Protein AF-A0A7W0XHD4-F1 (afdb_monomer_lite)

pLDDT: mean 91.1, std 9.22, range [51.44, 98.69]

Structure (mmCIF, N/CA/C/O backbone):
data_AF-A0A7W0XHD4-F1
#
_entry.id   AF-A0A7W0XHD4-F1
#
loop_
_atom_site.g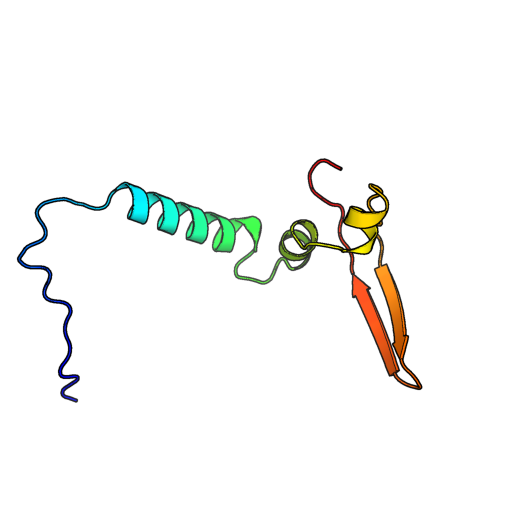roup_PDB
_atom_site.id
_atom_site.type_symbol
_atom_site.label_atom_id
_atom_site.label_alt_id
_atom_site.label_comp_id
_atom_site.label_asym_id
_atom_site.label_entity_id
_atom_site.label_seq_id
_atom_site.pdbx_PDB_ins_code
_atom_site.Cartn_x
_atom_site.Cartn_y
_atom_site.Cartn_z
_atom_site.occupancy
_atom_site.B_iso_or_equiv
_atom_site.auth_seq_id
_atom_site.auth_comp_id
_atom_site.auth_asym_id
_atom_site.auth_atom_id
_atom_site.pdbx_PDB_model_num
ATOM 1 N N . MET A 1 1 ? 6.984 -31.323 -21.819 1.00 51.44 1 MET A N 1
ATOM 2 C CA . MET A 1 1 ? 5.888 -30.355 -21.608 1.00 51.44 1 MET A CA 1
ATOM 3 C C . MET A 1 1 ? 5.941 -29.353 -22.749 1.00 51.44 1 MET A C 1
ATOM 5 O O . MET A 1 1 ? 6.930 -28.645 -22.848 1.00 51.44 1 MET A O 1
ATOM 9 N N . ILE A 1 2 ? 4.949 -29.363 -23.642 1.00 59.75 2 ILE A N 1
ATOM 10 C CA . ILE A 1 2 ? 4.734 -28.308 -24.642 1.00 59.75 2 ILE A CA 1
ATOM 11 C C . ILE A 1 2 ? 3.669 -27.393 -24.031 1.00 59.75 2 ILE A C 1
ATOM 13 O O . ILE A 1 2 ? 2.532 -27.816 -23.848 1.00 59.75 2 ILE A O 1
ATOM 17 N N . PHE A 1 3 ? 4.053 -26.184 -23.634 1.00 67.12 3 PHE A N 1
ATOM 18 C CA . PHE A 1 3 ? 3.105 -25.104 -23.364 1.00 67.12 3 PHE A CA 1
ATOM 19 C C . PHE A 1 3 ? 3.001 -24.324 -24.684 1.00 67.12 3 PHE A C 1
ATOM 21 O O . PHE A 1 3 ? 4.001 -23.731 -25.084 1.00 67.12 3 PHE A O 1
ATOM 28 N N . PRO A 1 4 ? 1.880 -24.373 -25.429 1.00 65.25 4 PRO A N 1
ATOM 29 C CA . PRO A 1 4 ? 1.838 -23.893 -26.810 1.00 65.25 4 PRO A CA 1
ATOM 30 C C . PRO A 1 4 ? 1.527 -22.391 -26.898 1.00 65.25 4 PRO A C 1
ATOM 32 O O . PRO A 1 4 ? 0.861 -21.964 -27.833 1.00 65.25 4 PRO A 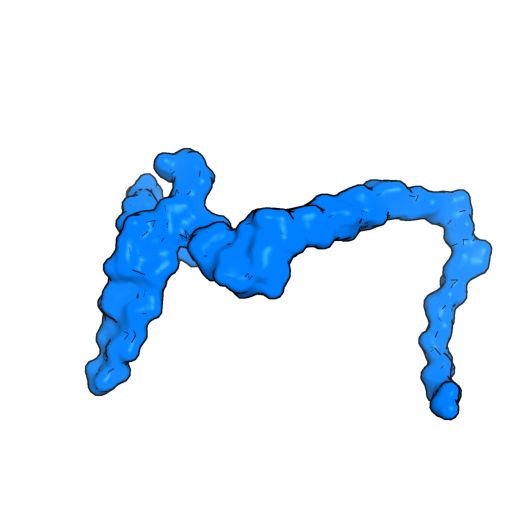O 1
ATOM 35 N N . ILE A 1 5 ? 1.965 -21.596 -25.917 1.00 69.25 5 ILE A N 1
ATOM 36 C CA . ILE A 1 5 ? 1.842 -20.136 -25.933 1.00 69.25 5 ILE A CA 1
ATOM 37 C C . ILE A 1 5 ? 3.126 -19.550 -25.347 1.00 69.25 5 ILE A C 1
ATOM 39 O O . ILE A 1 5 ? 3.375 -19.650 -24.146 1.00 69.25 5 ILE A O 1
ATOM 43 N N . GLY A 1 6 ? 3.946 -18.978 -26.225 1.00 72.19 6 GLY A N 1
ATOM 44 C CA . GLY A 1 6 ? 5.037 -18.075 -25.883 1.00 72.19 6 GLY A CA 1
ATOM 45 C C . GLY A 1 6 ? 4.687 -16.693 -26.419 1.00 72.19 6 GLY A C 1
ATOM 46 O O . GLY A 1 6 ? 4.161 -16.587 -27.525 1.00 72.19 6 GLY A O 1
ATOM 47 N N . ASP A 1 7 ? 4.930 -15.668 -25.612 1.00 73.56 7 ASP A N 1
ATOM 48 C CA . ASP A 1 7 ? 4.705 -14.273 -25.981 1.00 73.56 7 ASP A CA 1
ATOM 49 C C . ASP A 1 7 ? 5.673 -13.889 -27.113 1.00 73.56 7 ASP A C 1
ATOM 51 O O . ASP A 1 7 ? 6.889 -13.833 -26.901 1.00 73.56 7 ASP A O 1
ATOM 55 N N . ASP A 1 8 ? 5.153 -13.721 -28.336 1.00 77.88 8 ASP A N 1
ATOM 56 C CA . ASP A 1 8 ? 5.956 -13.247 -29.462 1.00 77.88 8 ASP A CA 1
ATOM 57 C C . ASP A 1 8 ? 6.212 -11.756 -29.280 1.00 77.88 8 ASP A C 1
ATOM 59 O O . ASP A 1 8 ? 5.337 -10.904 -29.423 1.00 77.88 8 ASP A O 1
ATOM 63 N N . ASN A 1 9 ? 7.456 -11.461 -28.939 1.00 77.44 9 ASN A N 1
ATOM 64 C CA . ASN A 1 9 ? 7.894 -10.128 -28.605 1.00 77.44 9 ASN A CA 1
ATOM 65 C C . ASN A 1 9 ? 8.763 -9.515 -29.725 1.00 77.44 9 ASN A C 1
ATOM 67 O O . ASN A 1 9 ? 9.404 -8.483 -29.489 1.00 77.44 9 ASN A O 1
ATOM 71 N N . SER A 1 10 ? 8.805 -10.145 -30.911 1.00 81.12 10 SER A N 1
ATOM 72 C CA . SER A 1 10 ? 9.642 -9.763 -32.058 1.00 81.12 10 SER A CA 1
ATOM 73 C C . SER A 1 10 ? 9.333 -8.371 -32.612 1.00 81.12 10 SER A C 1
ATOM 75 O O . SER A 1 10 ? 10.255 -7.688 -33.052 1.00 81.12 10 SER A O 1
ATOM 77 N N . ASP A 1 11 ? 8.089 -7.903 -32.495 1.00 81.88 11 ASP A N 1
ATOM 78 C CA . ASP A 1 11 ? 7.675 -6.563 -32.936 1.00 81.88 11 ASP A CA 1
ATOM 79 C C . ASP A 1 11 ? 7.927 -5.464 -31.887 1.00 81.88 11 ASP A C 1
ATOM 81 O O . ASP A 1 11 ? 7.547 -4.302 -32.073 1.00 81.88 11 ASP A O 1
ATOM 85 N N . ARG A 1 12 ? 8.576 -5.778 -30.755 1.00 84.44 12 ARG A N 1
ATOM 86 C CA . ARG A 1 12 ? 8.837 -4.769 -29.723 1.00 84.44 12 ARG A CA 1
ATOM 87 C C . ARG A 1 12 ? 9.922 -3.798 -30.167 1.00 84.44 12 ARG A C 1
ATOM 89 O O . ARG A 1 12 ? 11.116 -4.070 -30.089 1.00 84.44 12 ARG A O 1
ATOM 96 N N . THR A 1 13 ? 9.478 -2.603 -30.524 1.00 85.50 13 THR A N 1
ATOM 97 C CA . THR A 1 13 ? 10.329 -1.498 -30.979 1.00 85.50 13 THR A CA 1
ATOM 98 C C . THR A 1 13 ? 10.916 -0.657 -29.846 1.00 85.50 13 THR A C 1
ATOM 100 O O . THR A 1 13 ? 11.879 0.073 -30.066 1.00 85.50 13 THR A O 1
ATOM 103 N N . THR A 1 14 ? 10.368 -0.737 -28.627 1.00 89.56 14 THR A N 1
ATOM 104 C CA . THR A 1 14 ? 10.803 0.084 -27.484 1.00 89.56 14 THR A CA 1
ATOM 105 C C . THR A 1 14 ? 10.883 -0.709 -26.180 1.00 89.56 14 THR A C 1
ATOM 107 O O . THR A 1 14 ? 10.183 -1.700 -25.974 1.00 89.56 14 THR A O 1
ATOM 110 N N . VAL A 1 15 ? 11.762 -0.276 -25.274 1.00 91.19 15 VAL A N 1
ATOM 111 C CA . VAL A 1 15 ? 11.866 -0.845 -23.924 1.00 91.19 15 VAL A CA 1
ATOM 112 C C . VAL A 1 15 ? 10.842 -0.152 -23.016 1.00 91.19 15 VAL A C 1
ATOM 114 O O . VAL A 1 15 ? 10.870 1.077 -22.927 1.00 91.19 15 VAL A O 1
ATOM 117 N N . PRO A 1 16 ? 9.969 -0.888 -22.302 1.00 91.88 16 PRO A N 1
ATOM 118 C CA . PRO A 1 16 ? 8.942 -0.302 -21.442 1.00 91.88 16 PRO A CA 1
ATOM 119 C C . PRO A 1 16 ? 9.534 0.140 -20.093 1.00 91.88 16 PRO A C 1
ATOM 121 O O . PRO A 1 16 ? 9.210 -0.401 -19.038 1.00 91.88 16 PRO A O 1
ATOM 124 N N . VAL A 1 17 ? 10.431 1.129 -20.125 1.00 96.00 17 VAL A N 1
ATOM 125 C CA . VAL A 1 17 ? 11.207 1.587 -18.958 1.00 96.00 17 VAL A CA 1
ATOM 126 C C . VAL A 1 17 ? 10.304 1.983 -17.787 1.00 96.00 17 VAL A C 1
ATOM 128 O O . VAL A 1 17 ? 10.589 1.616 -16.651 1.00 96.00 17 VAL A O 1
ATOM 131 N N . VAL A 1 18 ? 9.182 2.659 -18.054 1.00 96.25 18 VAL A N 1
ATOM 132 C CA . VAL A 1 18 ? 8.217 3.060 -17.015 1.00 96.25 18 VAL A CA 1
ATOM 133 C C . VAL A 1 18 ? 7.653 1.841 -16.282 1.00 96.25 18 VAL A C 1
ATOM 135 O O . VAL A 1 18 ? 7.635 1.829 -15.054 1.00 96.25 18 VAL A O 1
ATOM 138 N N . ASN A 1 19 ? 7.270 0.784 -17.002 1.00 95.94 19 ASN A N 1
ATOM 139 C CA . ASN A 1 19 ? 6.742 -0.430 -16.375 1.00 95.94 19 ASN A CA 1
ATOM 140 C C . ASN A 1 19 ? 7.801 -1.111 -15.507 1.00 95.94 19 ASN A C 1
ATOM 142 O O . ASN A 1 19 ? 7.495 -1.530 -14.395 1.00 95.94 19 ASN A O 1
ATOM 146 N N . TYR A 1 20 ? 9.050 -1.188 -15.973 1.00 96.19 20 TYR A N 1
ATOM 147 C CA . TYR A 1 20 ? 10.134 -1.755 -15.168 1.00 96.19 20 TYR A CA 1
ATOM 148 C C . TYR A 1 20 ? 10.410 -0.946 -13.902 1.00 96.19 20 TYR A C 1
ATOM 150 O O . TYR A 1 20 ? 10.640 -1.538 -12.850 1.00 96.19 20 TYR A O 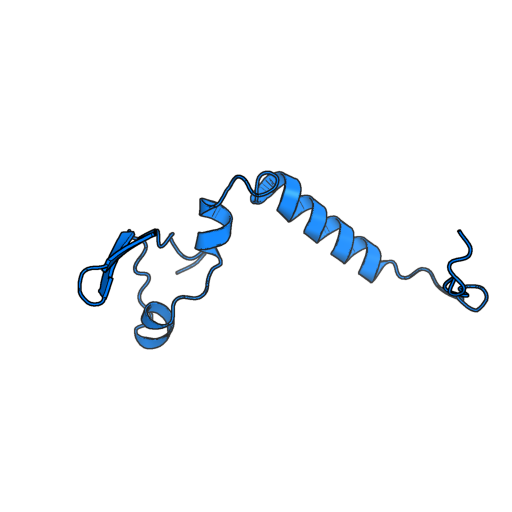1
ATOM 158 N N . ILE A 1 21 ? 10.326 0.383 -13.969 1.00 98.38 21 ILE A N 1
ATOM 159 C CA . ILE A 1 21 ? 10.444 1.240 -12.785 1.00 98.38 21 ILE A CA 1
ATOM 160 C C . ILE A 1 21 ? 9.289 0.977 -11.814 1.00 98.38 21 ILE A C 1
ATOM 162 O O . ILE A 1 21 ? 9.533 0.788 -10.626 1.00 98.38 21 ILE A O 1
ATOM 166 N N . LEU A 1 22 ? 8.045 0.907 -12.299 1.00 98.50 22 LEU A N 1
ATOM 167 C CA . LEU A 1 22 ? 6.887 0.614 -11.449 1.00 98.50 22 LEU A CA 1
ATOM 168 C C . LEU A 1 22 ? 7.008 -0.757 -10.772 1.00 98.50 22 LEU A C 1
ATOM 170 O O . LEU A 1 22 ? 6.740 -0.874 -9.577 1.00 98.50 22 LEU A O 1
ATOM 174 N N . ILE A 1 23 ? 7.457 -1.783 -11.501 1.00 98.38 23 ILE A N 1
ATOM 175 C CA . ILE A 1 23 ? 7.720 -3.115 -10.940 1.00 98.38 23 ILE A CA 1
ATOM 176 C C . ILE A 1 23 ? 8.808 -3.033 -9.867 1.00 98.38 23 ILE A C 1
ATOM 178 O O . ILE A 1 23 ? 8.611 -3.543 -8.766 1.00 98.38 23 ILE A O 1
ATOM 182 N N . ALA A 1 24 ? 9.927 -2.361 -10.152 1.00 98.56 24 ALA A N 1
ATOM 183 C CA . ALA A 1 24 ? 11.012 -2.205 -9.192 1.00 98.56 24 ALA A CA 1
ATOM 184 C C . ALA A 1 24 ? 10.532 -1.512 -7.908 1.00 98.56 24 ALA A C 1
ATOM 186 O O . ALA A 1 24 ? 10.807 -2.006 -6.821 1.00 98.56 24 ALA A O 1
ATOM 187 N N . ILE A 1 25 ? 9.751 -0.432 -8.015 1.00 98.69 25 ILE A N 1
ATOM 188 C CA . ILE A 1 25 ? 9.181 0.269 -6.854 1.00 98.69 25 ILE A CA 1
ATOM 189 C C . ILE A 1 25 ? 8.298 -0.668 -6.025 1.00 98.69 25 ILE A C 1
ATOM 191 O O . ILE A 1 25 ? 8.466 -0.731 -4.810 1.00 98.69 25 ILE A O 1
ATOM 195 N N . ASN A 1 26 ? 7.404 -1.434 -6.657 1.00 98.06 26 ASN A N 1
ATOM 196 C CA . ASN A 1 26 ? 6.554 -2.389 -5.937 1.00 98.06 26 ASN A CA 1
ATOM 197 C C . ASN A 1 26 ? 7.384 -3.451 -5.198 1.00 98.06 26 ASN A C 1
ATOM 199 O O . ASN A 1 26 ? 7.107 -3.748 -4.038 1.00 98.06 26 ASN A O 1
ATOM 203 N N . VAL A 1 27 ? 8.440 -3.978 -5.831 1.00 98.56 27 VAL A N 1
ATOM 204 C CA . VAL A 1 27 ? 9.360 -4.930 -5.187 1.00 98.56 27 VAL A CA 1
ATOM 205 C C . VAL A 1 27 ? 10.060 -4.292 -3.986 1.00 98.56 27 VAL A C 1
ATOM 207 O O . VAL A 1 27 ? 10.145 -4.916 -2.931 1.00 98.56 27 VAL A O 1
ATOM 210 N N . LEU A 1 28 ? 10.529 -3.048 -4.106 1.00 98.62 28 LEU A N 1
ATOM 211 C CA . LEU A 1 28 ? 11.162 -2.334 -2.995 1.00 98.62 28 LEU A CA 1
ATOM 212 C C . LEU A 1 28 ? 10.189 -2.139 -1.822 1.00 98.62 28 LEU A C 1
ATOM 214 O O . LEU A 1 28 ? 10.561 -2.402 -0.681 1.00 98.62 28 LEU A O 1
ATOM 218 N N . VAL A 1 29 ? 8.942 -1.738 -2.086 1.00 97.88 29 VAL A N 1
ATOM 219 C CA . VAL A 1 29 ? 7.905 -1.609 -1.047 1.00 97.88 29 VAL A CA 1
ATOM 220 C C . VAL A 1 29 ? 7.653 -2.955 -0.363 1.00 97.88 29 VAL A C 1
ATOM 222 O O . VAL A 1 29 ? 7.663 -3.027 0.865 1.00 97.88 29 VAL A O 1
ATOM 225 N N . PHE A 1 30 ? 7.501 -4.035 -1.130 1.00 98.06 30 PHE A N 1
ATOM 226 C CA . PHE A 1 30 ? 7.252 -5.365 -0.576 1.00 98.06 30 PHE A CA 1
ATOM 227 C C . PHE A 1 30 ? 8.399 -5.861 0.320 1.00 98.06 30 PHE A C 1
ATOM 229 O O . PHE A 1 30 ? 8.178 -6.360 1.426 1.00 98.06 30 PHE A O 1
ATOM 236 N N . VAL A 1 31 ? 9.643 -5.710 -0.139 1.00 98.19 31 VAL A N 1
ATOM 237 C CA . VAL A 1 31 ? 10.819 -6.200 0.588 1.00 98.19 31 VAL A CA 1
ATOM 238 C C . VAL A 1 31 ? 11.101 -5.345 1.821 1.00 98.19 31 VAL A C 1
ATOM 240 O O . VAL A 1 31 ? 11.278 -5.889 2.908 1.00 98.19 31 VAL A O 1
ATOM 243 N N . PHE A 1 32 ? 11.141 -4.019 1.671 1.00 97.94 32 PHE A N 1
ATOM 244 C CA . PHE A 1 32 ? 11.644 -3.132 2.719 1.00 97.94 32 PHE A CA 1
ATOM 245 C C . PHE A 1 32 ? 10.558 -2.602 3.652 1.00 97.94 32 PHE A C 1
ATOM 247 O O . PHE A 1 32 ? 10.808 -2.471 4.846 1.00 97.94 32 PHE A O 1
ATOM 254 N N . LEU A 1 33 ? 9.366 -2.290 3.137 1.00 96.94 33 LEU A N 1
ATOM 255 C CA . LEU A 1 33 ? 8.304 -1.670 3.936 1.00 96.94 33 LEU A CA 1
ATOM 256 C C . LEU A 1 33 ? 7.351 -2.739 4.481 1.00 96.94 33 LEU A C 1
ATOM 258 O O . LEU A 1 33 ? 7.076 -2.762 5.679 1.00 96.94 33 LEU A O 1
ATOM 262 N N . GLN A 1 34 ? 6.918 -3.682 3.638 1.00 97.50 34 GLN A N 1
ATOM 263 C CA . GLN A 1 34 ? 6.064 -4.802 4.058 1.00 97.50 34 GLN A CA 1
ATOM 264 C C . GLN A 1 34 ? 6.842 -5.968 4.686 1.00 97.50 34 GLN A C 1
ATOM 266 O O . GLN A 1 34 ? 6.223 -6.899 5.198 1.00 97.50 34 GLN A O 1
ATOM 271 N N . GLY A 1 35 ? 8.179 -5.947 4.666 1.00 97.25 35 GLY A N 1
ATOM 272 C CA . GLY A 1 35 ? 9.009 -6.968 5.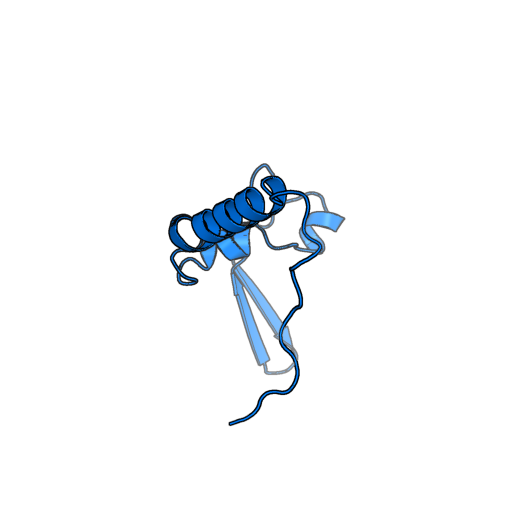309 1.00 97.25 35 GLY A CA 1
ATOM 273 C C . GLY A 1 35 ? 8.750 -8.376 4.772 1.00 97.25 35 GLY A C 1
ATOM 274 O O . GLY A 1 35 ? 8.549 -9.299 5.558 1.00 97.25 35 GLY A O 1
ATOM 275 N N . LEU A 1 36 ? 8.676 -8.530 3.444 1.00 97.19 36 LEU A N 1
ATOM 276 C CA . LEU A 1 36 ? 8.297 -9.786 2.774 1.00 97.19 36 LEU A CA 1
ATOM 277 C C . LEU A 1 36 ? 6.908 -10.311 3.196 1.00 97.19 36 LEU A C 1
ATOM 279 O O . LEU A 1 36 ? 6.663 -11.515 3.183 1.00 97.19 36 LEU A O 1
ATOM 283 N N . GLY A 1 37 ? 6.003 -9.407 3.581 1.00 94.69 37 GLY A N 1
ATOM 284 C CA . GLY A 1 37 ? 4.661 -9.723 4.077 1.00 94.69 37 GLY A CA 1
ATOM 285 C C . GLY A 1 37 ? 4.570 -9.923 5.593 1.00 94.69 37 GLY A C 1
ATOM 286 O O . GLY A 1 37 ? 3.475 -10.137 6.096 1.00 94.69 37 GLY A O 1
ATOM 287 N N . GLY A 1 38 ? 5.680 -9.834 6.333 1.00 96.75 38 GLY A N 1
ATOM 288 C CA . GLY A 1 38 ? 5.683 -9.950 7.796 1.00 96.75 38 GLY A CA 1
ATOM 289 C C . GLY A 1 38 ? 5.317 -8.662 8.542 1.00 96.75 38 GLY A C 1
ATOM 290 O O . GLY A 1 38 ? 5.034 -8.707 9.736 1.00 96.75 38 GLY A O 1
ATOM 291 N N . ASN A 1 39 ? 5.322 -7.507 7.869 1.00 96.25 39 ASN A N 1
ATOM 292 C CA . ASN A 1 39 ? 4.947 -6.224 8.461 1.00 96.25 39 ASN A CA 1
ATOM 293 C C . ASN A 1 39 ? 3.470 -5.906 8.180 1.00 96.25 39 ASN A C 1
ATOM 295 O O . ASN A 1 39 ? 3.125 -5.075 7.331 1.00 96.25 39 ASN A O 1
ATOM 299 N N . GLU A 1 40 ? 2.589 -6.591 8.908 1.00 92.62 40 GLU A N 1
ATOM 300 C CA . GLU A 1 40 ? 1.144 -6.353 8.851 1.00 92.62 40 GLU A CA 1
ATOM 301 C C . GLU A 1 40 ? 0.786 -4.933 9.294 1.00 92.62 40 GLU A C 1
ATOM 303 O O . GLU A 1 40 ? -0.126 -4.340 8.729 1.00 92.62 40 GLU A O 1
ATOM 308 N N . GLN A 1 41 ? 1.540 -4.344 10.230 1.00 93.94 41 GLN A N 1
ATOM 309 C CA . GLN A 1 41 ? 1.319 -2.972 10.687 1.00 93.94 41 GLN A CA 1
ATOM 310 C C . GLN A 1 41 ? 1.401 -1.969 9.530 1.00 93.94 41 GLN A C 1
ATOM 312 O O . GLN A 1 41 ? 0.498 -1.152 9.361 1.00 93.94 41 GLN A O 1
ATOM 317 N N . PHE A 1 42 ? 2.450 -2.051 8.705 1.00 95.31 42 PHE A N 1
ATOM 318 C CA . PHE A 1 42 ? 2.562 -1.205 7.515 1.00 95.31 42 PHE A CA 1
ATOM 319 C C . PHE A 1 42 ? 1.397 -1.446 6.554 1.00 95.31 42 PHE A C 1
ATOM 321 O O . PHE A 1 42 ? 0.809 -0.503 6.041 1.00 95.31 42 PHE A O 1
ATOM 328 N N . THR A 1 43 ? 1.032 -2.707 6.327 1.00 94.31 43 THR A N 1
ATOM 329 C CA . THR A 1 43 ? -0.048 -3.046 5.394 1.00 94.31 43 THR A CA 1
ATOM 330 C C . THR A 1 43 ? -1.406 -2.520 5.874 1.00 94.31 43 THR A C 1
ATOM 332 O O . THR A 1 43 ? -2.147 -1.937 5.085 1.00 94.31 43 THR A O 1
ATOM 335 N N . TYR A 1 44 ? -1.719 -2.659 7.164 1.00 94.06 44 TYR A N 1
ATOM 336 C CA . TYR A 1 44 ? -2.968 -2.176 7.750 1.00 94.06 44 TYR A CA 1
ATOM 337 C C . TYR A 1 44 ? -3.033 -0.650 7.868 1.00 94.06 44 TYR A C 1
ATOM 339 O O . TYR A 1 44 ? -4.125 -0.103 7.742 1.00 94.06 44 TYR A O 1
ATOM 347 N N . ALA A 1 45 ? -1.903 0.050 8.018 1.00 95.19 45 ALA A N 1
ATOM 348 C CA . ALA A 1 45 ? -1.875 1.517 8.028 1.00 95.19 45 ALA A CA 1
ATOM 349 C C . ALA A 1 45 ? -2.357 2.130 6.698 1.00 95.19 45 ALA A C 1
ATOM 351 O O . ALA A 1 45 ? -2.930 3.211 6.683 1.00 95.19 45 ALA A O 1
ATOM 352 N N . PHE A 1 46 ? -2.165 1.434 5.572 1.00 94.44 46 PHE A N 1
ATOM 353 C CA . PHE A 1 46 ? -2.649 1.866 4.252 1.00 94.44 46 PHE A CA 1
ATOM 354 C C . PHE A 1 46 ? -3.989 1.218 3.854 1.00 94.44 46 PHE A C 1
ATOM 356 O O . PHE A 1 46 ? -4.409 1.318 2.698 1.00 94.44 46 PHE A O 1
ATOM 363 N N . SER A 1 47 ? -4.662 0.530 4.783 1.00 92.50 47 SER A N 1
ATOM 364 C CA . SER A 1 47 ? -5.983 -0.051 4.536 1.00 92.50 47 SER A CA 1
ATOM 365 C C . SER A 1 47 ? -7.082 1.011 4.603 1.00 92.50 47 SER A C 1
ATOM 367 O O . SER A 1 47 ? -6.922 2.072 5.194 1.00 92.50 47 SER A O 1
ATOM 369 N N . THR A 1 48 ? -8.212 0.747 3.952 1.00 92.81 48 THR A N 1
ATOM 370 C CA . THR A 1 48 ? -9.333 1.691 3.918 1.00 92.81 48 THR A CA 1
ATOM 371 C C . THR A 1 48 ? -10.369 1.325 4.975 1.00 92.81 48 THR A C 1
ATOM 373 O O . THR A 1 48 ? -10.933 0.231 4.922 1.00 92.81 48 THR A O 1
ATOM 376 N N . VAL A 1 49 ? -10.675 2.254 5.887 1.00 93.75 49 VAL A N 1
ATOM 377 C CA . VAL A 1 49 ? -11.669 2.060 6.953 1.00 93.75 49 VAL A CA 1
ATOM 378 C C . VAL A 1 49 ? -12.926 2.904 6.671 1.00 93.75 49 VAL A C 1
ATOM 380 O O . VAL A 1 49 ? -12.870 4.134 6.711 1.00 93.75 49 VAL A O 1
ATOM 383 N N . PRO A 1 50 ? -14.097 2.290 6.396 1.00 93.38 50 PRO A N 1
ATOM 384 C CA . PRO A 1 50 ? -15.314 3.035 6.051 1.00 93.38 50 PRO A CA 1
ATOM 385 C C . PRO A 1 50 ? -15.786 4.025 7.124 1.00 93.38 50 PRO A C 1
ATOM 387 O O . PRO A 1 50 ? -16.315 5.085 6.795 1.00 93.38 50 PRO A O 1
ATOM 390 N N . GLU A 1 51 ? -15.604 3.686 8.403 1.00 93.31 51 GLU A N 1
ATOM 391 C CA . GLU A 1 51 ? -15.958 4.560 9.527 1.00 93.31 51 GLU A CA 1
ATOM 392 C C . GLU A 1 51 ? -15.117 5.843 9.524 1.00 93.31 51 GLU A C 1
ATOM 394 O O . GLU A 1 51 ? -15.662 6.935 9.692 1.00 93.31 51 GLU A O 1
ATOM 399 N N . GLU A 1 52 ? -13.817 5.725 9.251 1.00 94.81 52 GLU A N 1
ATOM 400 C CA . GLU A 1 52 ? -12.889 6.856 9.160 1.00 94.81 52 GLU A CA 1
ATOM 401 C C . GLU A 1 52 ? -13.228 7.740 7.957 1.00 94.81 52 GLU A C 1
ATOM 403 O O . GLU A 1 52 ? -13.254 8.959 8.081 1.00 94.81 52 GLU A O 1
ATOM 408 N N . ILE A 1 53 ? -13.621 7.152 6.817 1.00 94.56 53 ILE A N 1
ATOM 409 C CA . ILE A 1 53 ? -14.104 7.922 5.655 1.00 94.56 53 ILE A CA 1
ATOM 410 C C . ILE A 1 53 ? -15.394 8.678 5.989 1.00 94.56 53 ILE A C 1
ATOM 412 O O . ILE A 1 53 ? -15.547 9.840 5.615 1.00 94.56 53 ILE A O 1
ATOM 416 N N . ARG A 1 54 ? -16.349 8.026 6.668 1.00 97.31 54 ARG A N 1
ATOM 417 C CA . ARG A 1 54 ? -17.644 8.644 6.998 1.00 97.31 54 ARG A CA 1
ATOM 418 C C . ARG A 1 54 ? -17.489 9.795 7.991 1.00 97.31 54 ARG A C 1
ATOM 420 O O . ARG A 1 54 ? -18.232 10.769 7.909 1.00 97.31 54 ARG A O 1
ATOM 427 N N . THR A 1 55 ? -16.590 9.649 8.959 1.00 95.88 55 THR A N 1
ATOM 428 C CA . THR A 1 55 ? -16.456 10.576 10.093 1.00 95.88 55 THR A CA 1
ATOM 429 C C . THR A 1 55 ? -15.326 11.588 9.924 1.00 95.88 55 THR A C 1
ATOM 431 O O . THR A 1 55 ? -15.356 12.632 10.572 1.00 95.88 55 THR A O 1
ATOM 434 N N . GLY A 1 56 ? -14.350 11.304 9.059 1.00 94.56 56 GLY A N 1
ATOM 435 C CA . GLY A 1 56 ? -13.117 12.079 8.928 1.00 94.56 56 GLY A CA 1
ATOM 436 C C . GLY A 1 56 ? -12.191 11.961 10.142 1.00 94.56 56 GLY A C 1
ATOM 437 O O . GLY A 1 56 ? -11.358 12.840 10.338 1.00 94.56 56 GLY A O 1
ATOM 438 N N . GLN A 1 57 ? -12.366 10.940 10.986 1.00 94.44 57 GLN A N 1
ATOM 439 C CA . GLN A 1 57 ? -11.584 10.732 12.206 1.00 94.44 57 GLN A CA 1
ATOM 440 C C . GLN A 1 57 ? -10.872 9.385 12.145 1.00 94.44 57 GLN A C 1
ATOM 442 O O . GLN A 1 57 ? -11.535 8.367 11.962 1.00 94.44 57 GLN A O 1
ATOM 447 N N . ASP A 1 58 ? -9.551 9.387 12.328 1.00 94.56 58 ASP A N 1
ATOM 448 C CA . ASP A 1 58 ? -8.744 8.167 12.428 1.00 94.56 58 ASP A CA 1
ATOM 449 C C . ASP A 1 58 ? -9.034 7.444 13.752 1.00 94.56 58 ASP A C 1
ATOM 451 O O . ASP A 1 58 ? -9.019 8.051 14.830 1.00 94.56 58 ASP A O 1
ATOM 455 N N . ILE A 1 59 ? -9.337 6.147 13.674 1.00 94.06 59 ILE A N 1
ATOM 456 C CA . ILE A 1 59 ? -9.651 5.331 14.846 1.00 94.06 59 ILE A CA 1
ATOM 457 C C . ILE A 1 59 ? -8.361 4.839 15.505 1.00 94.06 59 ILE A C 1
ATOM 459 O O . ILE A 1 59 ? -8.303 4.802 16.738 1.00 94.06 59 ILE A O 1
ATOM 463 N N . ALA A 1 60 ? -7.357 4.458 14.703 1.00 93.69 60 ALA A N 1
ATOM 464 C CA . ALA A 1 60 ? -6.002 4.081 15.121 1.00 93.69 60 ALA A CA 1
ATOM 465 C C . ALA A 1 60 ? -5.895 3.161 16.361 1.00 93.69 60 ALA A C 1
ATOM 467 O O . ALA A 1 60 ? -4.954 3.270 17.154 1.00 93.69 60 ALA A O 1
ATOM 468 N N . ARG A 1 61 ? -6.868 2.267 16.580 1.00 93.69 61 ARG A N 1
ATOM 469 C CA . ARG A 1 61 ? -6.900 1.362 17.741 1.00 93.69 61 ARG A CA 1
ATOM 470 C C . ARG A 1 61 ? -7.574 0.032 17.412 1.00 93.69 61 ARG A C 1
ATOM 472 O O . ARG A 1 61 ? -8.450 0.001 16.546 1.00 93.69 61 ARG A O 1
ATOM 479 N N . PRO A 1 62 ? -7.266 -1.046 18.154 1.00 93.38 62 PRO A N 1
ATOM 480 C CA . PRO A 1 62 ? -7.979 -2.304 18.003 1.00 93.38 62 PRO A CA 1
ATOM 481 C C . PRO A 1 62 ? -9.475 -2.168 18.309 1.00 93.38 62 PRO A C 1
ATOM 483 O O . PRO A 1 62 ? -9.875 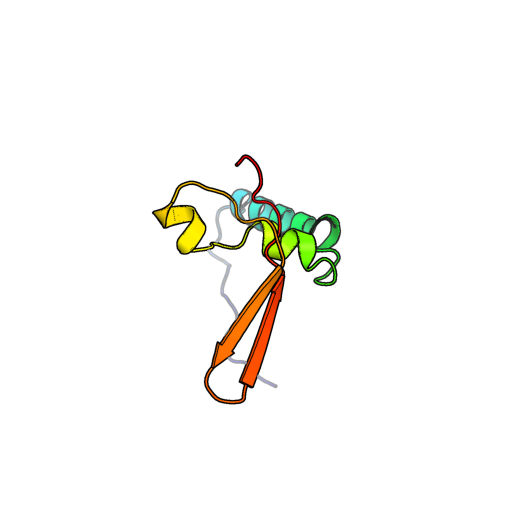-1.507 19.275 1.00 93.38 62 PRO A O 1
ATOM 486 N N . ILE A 1 63 ? -10.303 -2.805 17.481 1.00 92.94 63 ILE A N 1
ATOM 487 C CA . ILE A 1 63 ? -11.760 -2.860 17.631 1.00 92.94 63 ILE A CA 1
ATOM 488 C C . ILE A 1 63 ? -12.202 -4.319 17.683 1.00 92.94 63 ILE A C 1
ATOM 490 O O . ILE A 1 63 ? -11.929 -5.098 16.770 1.00 92.94 63 ILE A O 1
ATOM 494 N N . THR A 1 64 ? -12.931 -4.684 18.734 1.00 93.88 64 THR A N 1
ATOM 495 C CA . THR A 1 64 ? -13.592 -5.987 18.832 1.00 93.88 64 THR A CA 1
ATOM 496 C C . THR A 1 64 ? -14.951 -5.932 18.144 1.00 93.88 64 THR A C 1
ATOM 498 O O . THR A 1 64 ? -15.772 -5.065 18.443 1.00 93.88 64 THR A O 1
ATOM 501 N N . ILE A 1 65 ? -15.193 -6.874 17.238 1.00 90.75 65 ILE A N 1
ATOM 502 C CA . ILE A 1 65 ? -16.477 -7.083 16.574 1.00 90.75 65 ILE A CA 1
ATOM 503 C C . ILE A 1 65 ? -17.071 -8.387 17.093 1.00 90.75 65 ILE A C 1
ATOM 505 O O . ILE A 1 65 ? -16.409 -9.427 17.087 1.00 90.75 65 ILE A O 1
ATOM 509 N N . GLU A 1 66 ? -18.328 -8.327 17.522 1.00 94.38 66 GLU A N 1
ATOM 510 C CA . GLU A 1 66 ? -19.094 -9.487 17.973 1.00 94.38 66 GLU A CA 1
ATOM 511 C C . GLU A 1 66 ? -20.235 -9.762 16.980 1.00 94.38 66 GLU A C 1
ATOM 513 O O . GLU A 1 66 ? -21.033 -8.872 16.682 1.00 94.38 66 GLU A O 1
ATOM 518 N N . VAL A 1 67 ? -20.304 -10.983 16.443 1.00 91.88 67 VAL A N 1
ATOM 519 C CA . VAL A 1 67 ? -21.357 -11.434 15.519 1.00 91.88 67 VAL A CA 1
ATOM 520 C C . VAL A 1 67 ? -21.942 -12.740 16.053 1.00 91.88 67 VAL A C 1
ATOM 522 O O . VAL A 1 67 ? -21.362 -13.814 15.887 1.00 91.88 67 VAL A O 1
ATOM 525 N N . GLY A 1 68 ? -23.092 -12.651 16.726 1.00 91.94 68 GLY A N 1
ATOM 526 C CA . GLY A 1 68 ? -23.643 -13.782 17.480 1.00 91.94 68 GLY A CA 1
ATOM 527 C C . GLY A 1 68 ? -22.678 -14.211 18.587 1.00 91.94 68 GLY A C 1
ATOM 528 O O . GLY A 1 68 ? -22.245 -13.376 19.376 1.00 91.94 68 GLY A O 1
ATOM 529 N N . ASP A 1 69 ? -22.300 -15.490 18.602 1.00 93.06 69 ASP A N 1
ATOM 530 C CA . ASP A 1 69 ? -21.322 -16.039 19.555 1.00 93.06 69 ASP A CA 1
ATOM 531 C C . ASP A 1 69 ? -19.857 -15.890 19.088 1.00 93.06 69 ASP A C 1
ATOM 533 O O . ASP A 1 69 ? -18.933 -16.326 19.778 1.00 93.06 69 ASP A O 1
ATOM 537 N N . GLN A 1 70 ? -19.609 -15.303 17.909 1.00 93.81 70 GLN A N 1
ATOM 538 C CA . GLN A 1 70 ? -18.259 -15.118 17.371 1.00 93.81 70 GLN A CA 1
ATOM 539 C C . GLN A 1 70 ? -17.697 -13.748 17.736 1.00 93.81 70 GLN A C 1
ATOM 541 O O . GLN A 1 70 ? -18.386 -12.733 17.651 1.00 93.81 70 GLN A O 1
ATOM 546 N N . ARG A 1 71 ? -16.409 -13.722 18.088 1.00 93.12 71 ARG A N 1
ATOM 547 C CA . ARG A 1 71 ? -15.656 -12.498 18.367 1.00 93.12 71 ARG A CA 1
ATOM 548 C C . ARG A 1 71 ? -14.417 -12.451 17.491 1.00 93.12 71 ARG A C 1
ATOM 550 O O . ARG A 1 71 ? -13.687 -13.437 17.411 1.00 93.12 71 ARG A O 1
ATOM 557 N N . ALA A 1 72 ? -14.189 -11.310 16.857 1.00 91.94 72 ALA A N 1
ATOM 558 C CA . ALA A 1 72 ? -12.989 -11.025 16.086 1.00 91.94 72 ALA A CA 1
ATOM 559 C C . ALA A 1 72 ? -12.420 -9.669 16.506 1.00 91.94 72 ALA A C 1
ATOM 561 O O . ALA A 1 72 ? -13.165 -8.756 16.855 1.00 91.94 72 ALA A O 1
ATOM 562 N N . GLU A 1 73 ? -11.102 -9.538 16.465 1.00 91.94 73 GLU A N 1
ATOM 563 C CA . GLU A 1 73 ? -10.411 -8.278 16.714 1.00 91.94 73 GLU A CA 1
ATOM 564 C C . GLU A 1 73 ? -9.826 -7.767 15.402 1.00 91.94 73 GLU A C 1
ATOM 566 O O . GLU A 1 73 ? -9.159 -8.507 14.679 1.00 91.94 73 GLU A O 1
ATOM 571 N N . ILE A 1 74 ? -10.099 -6.503 15.089 1.00 90.75 74 ILE A N 1
ATOM 572 C CA . ILE A 1 74 ? -9.491 -5.807 13.963 1.00 90.75 74 ILE A CA 1
ATOM 573 C C . ILE A 1 74 ? -8.481 -4.812 14.516 1.00 90.75 74 ILE A C 1
ATOM 575 O O . ILE A 1 74 ? -8.848 -3.842 15.180 1.00 90.75 74 ILE A O 1
ATOM 579 N N . ASN A 1 75 ? -7.208 -5.045 14.209 1.00 92.31 75 ASN A N 1
ATOM 580 C CA . ASN A 1 75 ? -6.102 -4.177 14.595 1.00 92.31 75 ASN A CA 1
ATOM 581 C C . ASN A 1 75 ? -5.970 -3.004 13.617 1.00 92.31 75 ASN A C 1
ATOM 583 O O . ASN A 1 75 ? -5.147 -3.051 12.701 1.00 92.31 75 ASN A O 1
ATOM 587 N N . LEU A 1 76 ? -6.778 -1.957 13.806 1.00 94.12 76 LEU A N 1
ATOM 588 C CA . LEU A 1 76 ? -6.668 -0.732 13.010 1.00 94.12 76 LEU A CA 1
ATOM 589 C C . LEU A 1 76 ? -5.383 0.014 13.376 1.00 94.12 76 LEU A C 1
ATOM 591 O O . LEU A 1 76 ? -5.080 0.210 14.555 1.00 94.12 76 LEU A O 1
ATOM 595 N N . GLN A 1 77 ? -4.623 0.393 12.355 1.00 95.44 77 GLN A N 1
ATOM 596 C CA . GLN A 1 77 ? -3.357 1.108 12.492 1.00 95.44 77 GLN A CA 1
ATOM 597 C C . GLN A 1 77 ? -3.553 2.584 12.132 1.00 95.44 77 GLN A C 1
ATOM 599 O O . GLN A 1 77 ? -4.468 2.877 11.368 1.00 95.44 77 GLN A O 1
ATOM 604 N N . PRO A 1 78 ? -2.700 3.494 12.635 1.00 95.19 78 PRO A N 1
ATOM 605 C CA . PRO A 1 78 ? -2.780 4.909 12.288 1.00 95.19 78 PRO A CA 1
ATOM 606 C C . PRO A 1 78 ? -2.684 5.136 10.778 1.00 95.19 78 PRO A C 1
ATOM 608 O O . PRO A 1 78 ? -1.765 4.611 10.135 1.00 95.19 78 PRO A O 1
ATOM 611 N N . THR A 1 79 ? -3.587 5.947 10.231 1.00 94.31 79 THR A N 1
ATOM 612 C CA . THR A 1 79 ? -3.573 6.278 8.806 1.00 94.31 79 THR A CA 1
ATOM 613 C C . THR A 1 79 ? -2.443 7.279 8.512 1.00 94.31 79 THR A C 1
ATOM 615 O O . THR A 1 79 ? -2.291 8.295 9.193 1.00 94.31 79 THR A O 1
ATOM 618 N N . PRO A 1 80 ? -1.593 7.043 7.497 1.00 92.81 80 PRO A N 1
ATOM 619 C CA . PRO A 1 80 ? -0.550 7.991 7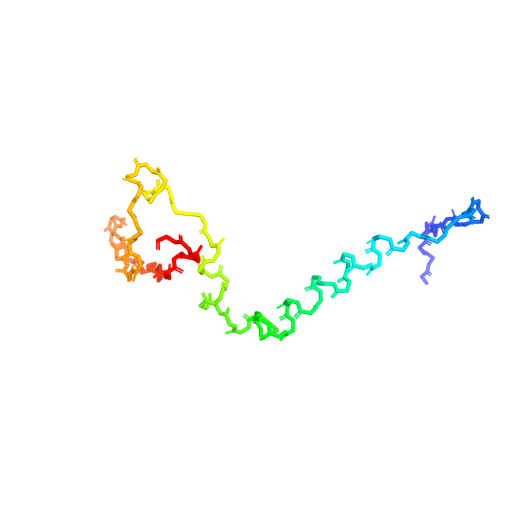.134 1.00 92.81 80 PRO A CA 1
ATOM 620 C C . PRO A 1 80 ? -1.124 9.350 6.708 1.00 92.81 80 PRO A C 1
ATOM 622 O O . PRO A 1 80 ? -1.691 9.487 5.626 1.00 92.81 80 PRO A O 1
ATOM 625 N N . GLY A 1 81 ? -0.905 10.374 7.537 1.00 87.88 81 GLY A N 1
ATOM 626 C CA . GLY A 1 81 ? -1.248 11.767 7.233 1.00 87.88 81 GLY A CA 1
ATOM 627 C C . GLY A 1 81 ? -2.632 12.236 7.693 1.00 87.88 81 GLY A C 1
ATOM 628 O O . GLY A 1 81 ? -3.023 13.335 7.295 1.00 87.88 81 GLY A O 1
ATOM 629 N N . SER A 1 82 ? -3.351 11.439 8.492 1.00 80.88 82 SER A N 1
ATOM 630 C CA . SER A 1 82 ? -4.592 11.838 9.176 1.00 80.88 82 SER A CA 1
ATOM 631 C C . SER A 1 82 ? -4.373 12.664 10.441 1.00 80.88 82 SER A C 1
ATOM 633 O O . SER A 1 82 ? -3.258 12.615 11.013 1.00 80.88 82 SER A O 1
#

Secondary structure (DSSP, 8-state):
---------TT--S--HHHHHHHHHHHHIIIIISGGGT-HHHHHHTS--HHHHHHS----SEEEEEETTEEEEEE----TT-

Foldseek 3Di:
DDPPDDPPCVPPPDDPVVVVVVVVVVVCCCCPVCVVVVPVLSVLLQDDDVVCVVPVDQPQAWDWDDDPPDIDIDRHHHHPPD

Sequence (82 aa):
MIFPIGDDNSDRTTVPVVNYILIAINVLVFVFLQGLGGNEQFTYAFSTVPEEIRTGQDIARPITIEVGDQRAEINLQPTPGS

Radius of gyration: 20.77 Å; chains: 1; bounding box: 36×42×52 Å